Protein AF-A0A534ZSX6-F1 (afdb_monomer_lite)

Structure (mmCIF, N/CA/C/O backbone):
data_AF-A0A534ZSX6-F1
#
_entry.id   AF-A0A534ZSX6-F1
#
loop_
_atom_site.group_PDB
_atom_site.id
_atom_site.type_symbol
_atom_site.label_atom_id
_atom_site.label_alt_id
_atom_site.label_comp_id
_atom_site.label_asym_id
_atom_site.label_entity_id
_atom_site.label_seq_id
_atom_site.pdbx_PDB_ins_code
_atom_site.Cartn_x
_atom_site.Cartn_y
_atom_site.Cartn_z
_atom_site.occupancy
_atom_site.B_iso_or_equiv
_atom_site.auth_seq_id
_atom_site.auth_comp_id
_atom_site.auth_asym_id
_atom_site.auth_atom_id
_atom_site.pdbx_PDB_model_num
ATOM 1 N N . MET A 1 1 ? 17.635 20.720 0.318 1.00 45.00 1 MET A N 1
ATOM 2 C CA . MET A 1 1 ? 16.564 21.137 1.256 1.00 45.00 1 MET A CA 1
ATOM 3 C C . MET A 1 1 ? 16.528 20.148 2.418 1.00 45.00 1 MET A C 1
ATOM 5 O O . MET A 1 1 ? 16.741 18.966 2.206 1.00 45.00 1 MET A O 1
ATOM 9 N N . SER A 1 2 ? 16.446 20.659 3.647 1.00 44.78 2 SER A N 1
ATOM 10 C CA . SER A 1 2 ? 16.930 20.019 4.884 1.00 44.78 2 SER A CA 1
ATOM 11 C C . SER A 1 2 ? 16.040 18.871 5.411 1.00 44.78 2 SER A C 1
ATOM 13 O O . SER A 1 2 ? 14.872 19.082 5.733 1.00 44.78 2 SER A O 1
ATOM 15 N N . ARG A 1 3 ? 16.640 17.675 5.570 1.00 52.09 3 ARG A N 1
ATOM 16 C CA . ARG A 1 3 ? 16.094 16.458 6.224 1.00 52.09 3 ARG A CA 1
ATOM 17 C C . ARG A 1 3 ? 15.614 16.683 7.670 1.00 52.09 3 ARG A 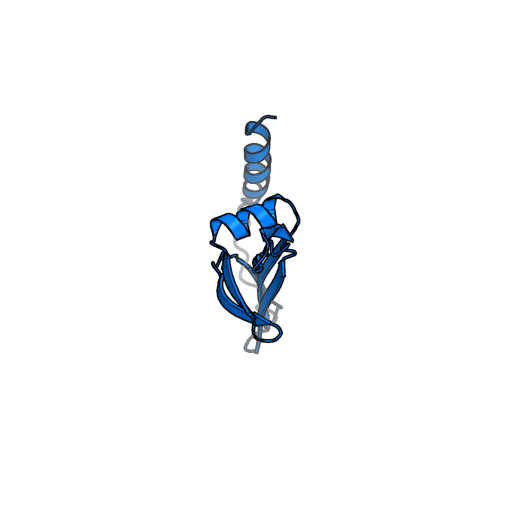C 1
ATOM 19 O O . ARG A 1 3 ? 14.857 15.881 8.203 1.00 52.09 3 ARG A O 1
ATOM 26 N N . THR A 1 4 ? 16.017 17.785 8.298 1.00 51.00 4 THR A N 1
ATOM 27 C CA . THR A 1 4 ? 15.758 18.087 9.713 1.00 51.00 4 THR A CA 1
ATOM 28 C C . THR A 1 4 ? 14.306 18.492 9.990 1.00 51.00 4 THR A C 1
ATOM 30 O O . THR A 1 4 ? 13.844 18.379 11.120 1.00 51.00 4 THR A O 1
ATOM 33 N N . ARG A 1 5 ? 13.548 18.928 8.974 1.00 52.38 5 ARG A N 1
ATOM 34 C CA . ARG A 1 5 ? 12.149 19.362 9.152 1.00 52.38 5 ARG A CA 1
ATOM 35 C C . ARG A 1 5 ? 11.145 18.211 9.273 1.00 52.38 5 ARG A C 1
ATOM 37 O O . ARG A 1 5 ? 10.115 18.391 9.910 1.00 52.38 5 ARG A O 1
ATOM 44 N N . TRP A 1 6 ? 11.457 17.037 8.726 1.00 47.12 6 TRP A N 1
ATOM 45 C CA . TRP A 1 6 ? 10.552 15.882 8.744 1.00 47.12 6 TRP A CA 1
ATOM 46 C C . TRP A 1 6 ? 10.480 15.193 10.114 1.00 47.12 6 TRP A C 1
ATOM 48 O O . TRP A 1 6 ? 9.413 14.748 10.524 1.00 47.12 6 TRP A O 1
ATOM 58 N N . LEU A 1 7 ? 11.580 15.182 10.871 1.00 50.19 7 LEU A N 1
ATOM 59 C CA . LEU A 1 7 ? 11.628 14.532 12.188 1.00 50.19 7 LEU A CA 1
ATOM 60 C C . LEU A 1 7 ? 10.830 15.286 13.267 1.00 50.19 7 LEU A C 1
ATOM 62 O O . LEU A 1 7 ? 10.331 14.669 14.204 1.00 50.19 7 LEU A O 1
ATOM 66 N N . LEU A 1 8 ? 10.643 16.602 13.113 1.00 53.34 8 LEU A N 1
ATOM 67 C CA . LEU A 1 8 ? 9.835 17.413 14.034 1.00 53.34 8 LEU A CA 1
ATOM 68 C C . LEU A 1 8 ? 8.324 17.188 13.863 1.00 53.34 8 LEU A C 1
ATOM 70 O O . LEU A 1 8 ? 7.586 17.306 14.836 1.00 53.34 8 LEU A O 1
ATOM 74 N N . GLY A 1 9 ? 7.866 16.825 12.659 1.00 49.56 9 GLY A N 1
ATOM 75 C CA . GLY A 1 9 ? 6.447 16.559 12.393 1.00 49.56 9 GLY A CA 1
ATOM 76 C C . GLY A 1 9 ? 5.951 15.250 13.012 1.00 49.56 9 GLY A C 1
ATOM 77 O O . GLY A 1 9 ? 4.849 15.202 13.550 1.00 49.56 9 GLY A O 1
ATOM 78 N N . VAL A 1 10 ? 6.786 14.205 13.004 1.00 55.62 10 VAL A N 1
ATOM 79 C CA . VAL A 1 10 ? 6.439 12.887 13.570 1.00 55.62 10 VAL A CA 1
ATOM 80 C C . VAL A 1 10 ? 6.494 12.897 15.102 1.00 55.62 10 VAL A C 1
ATOM 82 O O . VAL A 1 10 ? 5.650 12.288 15.754 1.00 55.62 10 VAL A O 1
ATOM 85 N N . ALA A 1 11 ? 7.429 13.644 15.699 1.00 54.66 11 ALA A N 1
ATOM 86 C CA . ALA A 1 11 ? 7.549 13.738 17.155 1.00 54.66 11 ALA A CA 1
ATOM 87 C C . ALA A 1 11 ? 6.388 14.511 17.813 1.00 54.66 11 ALA A C 1
ATOM 89 O O . ALA A 1 11 ? 6.023 14.216 18.950 1.00 54.66 11 ALA A O 1
ATOM 90 N N . LEU A 1 12 ? 5.770 15.465 17.104 1.00 52.03 12 LEU A N 1
ATOM 91 C CA . LEU A 1 12 ? 4.662 16.262 17.642 1.00 52.03 12 LEU A CA 1
ATOM 92 C C . LEU A 1 12 ? 3.334 15.480 17.710 1.00 52.03 12 LEU A C 1
ATOM 94 O O . LEU A 1 12 ? 2.486 15.799 18.537 1.00 52.03 12 LEU A O 1
ATOM 98 N N . LEU A 1 13 ? 3.171 14.429 16.897 1.00 50.25 13 LEU A N 1
ATOM 99 C CA . LEU A 1 13 ? 1.981 13.564 16.907 1.00 50.25 13 LEU A CA 1
ATOM 100 C C . LEU A 1 13 ? 1.998 12.506 18.026 1.00 50.25 13 LEU A C 1
ATOM 102 O O . LEU A 1 13 ? 0.944 11.995 18.388 1.00 50.25 13 LEU A O 1
ATOM 106 N N . LEU A 1 14 ? 3.163 12.203 18.609 1.00 54.44 14 LEU A N 1
ATOM 107 C CA . LEU A 1 14 ? 3.325 11.166 19.642 1.00 54.44 14 LEU A CA 1
ATOM 108 C C . LEU A 1 14 ? 3.323 11.707 21.086 1.00 54.44 14 LEU A C 1
ATOM 110 O O . LEU A 1 14 ? 3.375 10.925 22.031 1.00 54.44 14 LEU A O 1
ATOM 114 N N . GLY A 1 15 ? 3.280 13.031 21.276 1.00 48.62 15 GLY A N 1
ATOM 115 C CA . GLY A 1 15 ? 3.546 13.673 22.572 1.00 48.62 15 GLY A CA 1
ATOM 116 C C . GLY A 1 15 ? 2.338 14.122 23.404 1.00 48.62 15 GLY A C 1
ATOM 117 O O . GLY A 1 15 ? 2.543 14.675 24.481 1.00 48.62 15 GLY A O 1
ATOM 118 N N . LEU A 1 16 ? 1.093 13.937 22.949 1.00 52.97 16 LEU A N 1
ATOM 119 C CA . LEU A 1 16 ? -0.097 14.498 23.614 1.00 52.97 16 LEU A CA 1
ATOM 120 C C . LEU A 1 16 ? -1.153 13.440 23.975 1.00 52.97 16 LEU A C 1
ATOM 122 O O . LEU A 1 16 ? -2.286 13.508 23.515 1.00 52.97 16 LEU A O 1
ATOM 126 N N . ALA A 1 17 ? -0.813 12.472 24.830 1.00 53.03 17 ALA A N 1
ATOM 127 C CA . ALA A 1 17 ? -1.833 11.644 25.488 1.00 53.03 17 ALA A CA 1
ATOM 128 C C . ALA A 1 17 ? -1.323 10.940 26.760 1.00 53.03 17 ALA A C 1
ATOM 130 O O . ALA A 1 17 ? -1.373 9.721 26.858 1.00 53.03 17 ALA A O 1
ATOM 131 N N . THR A 1 18 ? -0.855 11.680 27.768 1.00 55.69 18 THR A N 1
ATOM 132 C CA . THR A 1 18 ? -0.736 11.118 29.130 1.00 55.69 18 THR A CA 1
ATOM 133 C C . THR A 1 18 ? -1.264 12.103 30.164 1.00 55.69 18 THR A C 1
ATOM 135 O O . THR A 1 18 ? -0.506 12.741 30.890 1.00 55.69 18 THR A O 1
ATOM 138 N N . VAL A 1 19 ? -2.590 12.228 30.226 1.00 53.91 19 VAL A N 1
ATOM 139 C CA . VAL A 1 19 ? -3.285 12.687 31.433 1.00 53.91 19 VAL A CA 1
ATOM 140 C C . VAL A 1 19 ? -3.764 11.425 32.138 1.00 53.91 19 VAL A C 1
ATOM 142 O O . VAL A 1 19 ? -4.598 10.699 31.606 1.00 53.91 19 VAL A O 1
ATOM 145 N N . ALA A 1 20 ? -3.196 11.135 33.307 1.00 55.38 20 ALA A N 1
ATOM 146 C CA . ALA A 1 20 ? -3.703 10.088 34.182 1.00 55.38 20 ALA A CA 1
ATOM 147 C C . ALA A 1 20 ? -5.100 10.505 34.670 1.00 55.38 20 ALA A C 1
ATOM 149 O O . ALA A 1 20 ? -5.234 11.466 35.429 1.00 55.38 20 ALA A O 1
ATOM 150 N N . ALA A 1 21 ? -6.133 9.824 34.179 1.00 54.25 21 ALA A N 1
ATOM 151 C CA . ALA A 1 21 ? -7.506 10.000 34.631 1.00 54.25 21 ALA A CA 1
ATOM 152 C C . ALA A 1 21 ? -7.751 9.173 35.912 1.00 54.25 21 ALA A C 1
ATOM 154 O O . ALA A 1 21 ? -7.160 8.101 36.061 1.00 54.25 21 ALA A O 1
ATOM 155 N N . PRO A 1 22 ? -8.590 9.657 36.846 1.00 52.47 22 PRO A N 1
ATOM 156 C CA . PRO A 1 22 ? -8.964 8.911 38.044 1.00 52.47 22 PRO A CA 1
ATOM 157 C C . PRO A 1 22 ? -9.744 7.638 37.684 1.00 52.47 22 PRO A C 1
ATOM 159 O O . PRO A 1 22 ? -10.500 7.613 36.716 1.00 52.47 22 PRO A O 1
ATOM 162 N N . GLU A 1 23 ? -9.563 6.584 38.482 1.00 58.41 23 GLU A N 1
ATOM 163 C CA . GLU A 1 23 ? -10.211 5.283 38.297 1.00 58.41 23 GLU A CA 1
ATOM 164 C C . GLU A 1 23 ? -11.706 5.362 38.655 1.00 58.41 23 GLU A C 1
ATOM 166 O O . GLU A 1 23 ? -12.124 5.208 39.805 1.00 58.41 23 GLU A O 1
ATOM 171 N N . GLU A 1 24 ? -12.521 5.663 37.646 1.00 55.03 24 GLU A N 1
ATOM 172 C CA . GLU A 1 24 ? -13.976 5.545 37.677 1.00 55.03 24 GLU A CA 1
ATOM 173 C C . GLU A 1 24 ? -14.374 4.070 37.518 1.00 55.03 24 GLU A C 1
ATOM 175 O O . GLU A 1 24 ? -13.904 3.381 36.613 1.00 55.03 24 GLU A O 1
ATOM 180 N N . ARG A 1 25 ? -15.258 3.570 38.400 1.00 57.31 25 ARG A N 1
ATOM 181 C CA . ARG A 1 25 ? -15.864 2.232 38.251 1.00 57.31 25 ARG A CA 1
ATOM 182 C C . ARG A 1 25 ? -16.433 2.115 36.838 1.00 57.31 25 ARG A C 1
ATOM 184 O O . ARG A 1 25 ? -17.140 3.045 36.443 1.00 57.31 25 ARG A O 1
ATOM 191 N N . PRO A 1 26 ? -16.185 1.011 36.108 1.00 63.75 26 PRO A N 1
ATOM 192 C CA . PRO A 1 26 ? -16.607 0.924 34.724 1.00 63.75 26 PRO A CA 1
ATOM 193 C C . PRO A 1 26 ? -18.132 1.082 34.686 1.00 63.75 26 PRO A C 1
ATOM 195 O O . PRO A 1 26 ? -18.839 0.277 35.304 1.00 63.75 26 PRO A O 1
ATOM 198 N N . PRO A 1 27 ? -18.664 2.139 34.044 1.00 66.31 27 PRO A N 1
ATOM 199 C CA . PRO A 1 27 ? -20.088 2.190 33.763 1.00 66.31 27 PRO A CA 1
ATOM 200 C C . PRO A 1 27 ? -20.419 0.937 32.953 1.00 66.31 27 PRO A C 1
ATOM 202 O O . PRO A 1 27 ? -19.612 0.564 32.102 1.00 66.31 27 PRO A O 1
ATOM 205 N N . GLU A 1 28 ? -21.566 0.292 33.216 1.00 64.88 28 GLU A N 1
ATOM 206 C CA . GLU A 1 28 ? -22.072 -0.795 32.366 1.00 64.88 28 GLU A CA 1
ATOM 207 C C . GLU A 1 28 ? -21.828 -0.403 30.911 1.00 64.88 28 GLU A C 1
ATOM 209 O O . GLU A 1 28 ? -22.328 0.632 30.448 1.00 64.88 28 GLU A O 1
ATOM 214 N N . GLU A 1 29 ? -20.951 -1.154 30.240 1.00 70.06 29 GLU A N 1
ATOM 215 C CA . GLU A 1 29 ? -20.497 -0.805 28.906 1.00 70.06 29 GLU A CA 1
ATOM 216 C C . GLU A 1 29 ? -21.679 -0.967 27.970 1.00 70.06 29 GLU A C 1
ATOM 218 O O . GLU A 1 29 ? -21.964 -2.038 27.444 1.00 70.06 29 GLU A O 1
ATOM 223 N N . ARG A 1 30 ? -22.410 0.135 27.789 1.00 78.81 30 ARG A N 1
ATOM 224 C CA . ARG A 1 30 ? -23.407 0.231 26.739 1.00 78.81 30 ARG A CA 1
ATOM 225 C C . ARG A 1 30 ? -22.717 -0.161 25.442 1.00 78.81 30 ARG A C 1
ATOM 227 O O . ARG A 1 30 ? -21.589 0.295 25.218 1.00 78.81 30 ARG A O 1
ATOM 234 N N . PRO A 1 31 ? -23.377 -0.958 24.598 1.00 83.12 31 PRO A N 1
ATOM 235 C CA . PRO A 1 31 ? -22.774 -1.399 23.364 1.00 83.12 31 PRO A CA 1
ATOM 236 C C . PRO A 1 31 ? -22.395 -0.195 22.509 1.00 83.12 31 PRO A C 1
ATOM 238 O O . PRO A 1 31 ? -23.217 0.673 22.194 1.00 83.12 31 PRO A O 1
ATOM 241 N N . ARG A 1 32 ? -21.102 -0.120 22.209 1.00 89.69 32 ARG A N 1
ATOM 242 C CA . ARG A 1 32 ? -20.456 0.962 21.474 1.00 89.69 32 ARG A CA 1
ATOM 243 C C . ARG A 1 32 ? -19.850 0.399 20.200 1.00 89.69 32 ARG A C 1
ATOM 245 O O . ARG A 1 32 ? -19.488 -0.772 20.135 1.00 89.69 32 ARG A O 1
ATOM 252 N N . TRP A 1 33 ? -19.769 1.257 19.192 1.00 94.38 33 TRP A N 1
ATOM 253 C CA . TRP A 1 33 ? -19.006 0.961 17.993 1.00 94.38 33 TRP A CA 1
ATOM 254 C C . TRP A 1 33 ? -17.520 1.133 18.280 1.00 94.38 33 TRP A C 1
ATOM 256 O O . TRP A 1 33 ? -17.102 2.174 18.788 1.00 94.38 33 TRP A O 1
ATOM 266 N N . GLU A 1 34 ? -16.741 0.121 17.930 1.00 95.50 34 GLU A N 1
ATOM 267 C CA . GLU A 1 34 ? -15.282 0.163 17.922 1.00 95.50 34 GLU A CA 1
ATOM 268 C C . GLU A 1 34 ? -14.811 0.144 16.472 1.00 95.50 34 GLU A C 1
ATOM 270 O O . GLU A 1 34 ? -15.329 -0.633 15.667 1.00 95.50 34 GLU A O 1
ATOM 275 N N . PHE A 1 35 ? -13.843 0.997 16.143 1.00 96.12 35 PHE A N 1
ATOM 276 C CA . PHE A 1 35 ? -13.277 1.094 14.803 1.00 96.12 35 PHE A CA 1
ATOM 277 C C . PHE A 1 35 ? -11.779 0.834 14.852 1.00 96.12 35 PHE A C 1
ATOM 279 O O . PHE A 1 35 ? -11.076 1.395 15.692 1.00 96.12 35 PHE A O 1
ATOM 286 N N . GLU A 1 36 ? -11.297 0.025 13.918 1.00 95.94 36 GLU A N 1
ATOM 287 C CA . GLU A 1 36 ? -9.879 -0.251 13.727 1.00 95.94 36 GLU A CA 1
ATOM 288 C C . GLU A 1 36 ? -9.486 0.116 12.297 1.00 95.94 36 GLU A C 1
ATOM 290 O O . GLU A 1 36 ? -10.187 -0.228 11.342 1.00 95.94 36 GLU A O 1
ATOM 295 N N . PHE A 1 37 ? -8.371 0.832 12.156 1.00 95.06 37 PHE A N 1
ATOM 296 C CA . PHE A 1 37 ? -7.776 1.168 10.870 1.00 95.06 37 PHE A CA 1
ATOM 297 C C . PHE A 1 37 ? -6.283 0.861 10.907 1.00 95.06 37 PHE A C 1
ATOM 299 O O . PHE A 1 37 ? -5.561 1.390 11.753 1.00 95.06 37 PHE A O 1
ATOM 306 N N . ALA A 1 38 ? -5.826 0.039 9.967 1.00 95.12 38 ALA A N 1
ATOM 307 C CA . ALA A 1 38 ? -4.420 -0.303 9.816 1.00 95.12 38 ALA A CA 1
ATOM 308 C C . ALA A 1 38 ? -3.992 -0.071 8.358 1.00 95.12 38 ALA A C 1
ATOM 310 O O . ALA A 1 38 ? -4.259 -0.918 7.501 1.00 95.12 38 ALA A O 1
ATOM 311 N N . PRO A 1 39 ? -3.354 1.073 8.041 1.00 91.31 39 PRO A N 1
ATOM 312 C CA . PRO A 1 39 ? -2.733 1.269 6.742 1.00 91.31 39 PRO A CA 1
ATOM 313 C C . PRO A 1 39 ? -1.445 0.453 6.677 1.00 91.31 39 PRO A C 1
ATOM 315 O O . PRO A 1 39 ? -0.649 0.434 7.618 1.00 91.31 39 PRO A O 1
ATOM 318 N N . TYR A 1 40 ? -1.213 -0.191 5.546 1.00 86.31 40 TYR A N 1
ATOM 319 C CA . TYR A 1 40 ? 0.044 -0.873 5.272 1.00 86.31 40 TYR A CA 1
ATOM 320 C C . TYR A 1 40 ? 0.379 -0.731 3.787 1.00 86.31 40 TYR A C 1
ATOM 322 O O . TYR A 1 40 ? -0.408 -0.182 3.016 1.00 86.31 40 TYR A O 1
ATOM 330 N N . ALA A 1 41 ? 1.578 -1.142 3.386 1.00 83.56 41 ALA A N 1
ATOM 331 C CA . ALA A 1 41 ? 2.007 -1.090 1.994 1.00 83.56 41 ALA A CA 1
ATOM 332 C C . ALA A 1 41 ? 3.015 -2.205 1.712 1.00 83.56 41 ALA A C 1
ATOM 334 O O . ALA A 1 41 ? 3.797 -2.588 2.584 1.00 83.56 41 ALA A O 1
ATOM 335 N N . TRP A 1 42 ? 3.011 -2.696 0.477 1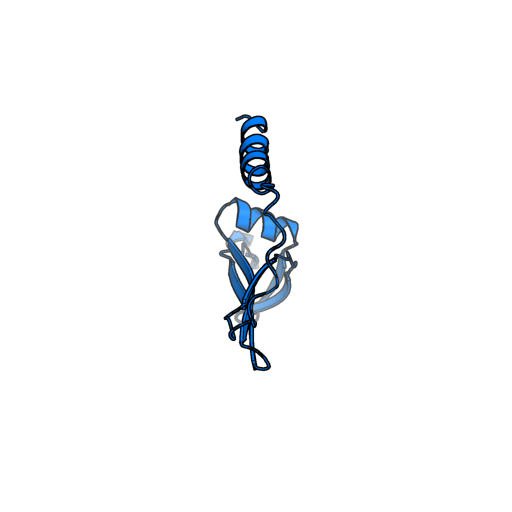.00 77.44 42 TRP A N 1
ATOM 336 C CA . TRP A 1 42 ? 4.000 -3.627 -0.051 1.00 77.44 42 TRP A CA 1
ATOM 337 C C . TRP A 1 42 ? 4.386 -3.201 -1.469 1.00 77.44 42 TRP A C 1
ATOM 339 O O . TRP A 1 42 ? 3.558 -2.686 -2.216 1.00 77.44 42 TRP A O 1
ATOM 349 N N . LEU A 1 43 ? 5.651 -3.407 -1.838 1.00 79.19 43 LEU A N 1
ATOM 350 C CA . LEU A 1 43 ? 6.148 -3.208 -3.200 1.00 79.19 43 LEU A CA 1
ATOM 351 C C . LEU A 1 43 ? 6.434 -4.582 -3.800 1.00 79.19 43 LEU A C 1
ATOM 353 O O . LEU A 1 43 ? 7.325 -5.280 -3.312 1.00 79.19 43 LEU A O 1
ATOM 357 N N . ALA A 1 44 ? 5.703 -4.979 -4.842 1.00 75.94 44 ALA A N 1
ATOM 358 C CA . ALA A 1 44 ? 6.067 -6.161 -5.621 1.00 75.94 44 ALA A CA 1
ATOM 359 C C . ALA A 1 44 ? 6.681 -5.759 -6.952 1.00 75.94 44 ALA A C 1
ATOM 361 O O . ALA A 1 44 ? 6.219 -4.831 -7.609 1.00 75.94 44 ALA A O 1
ATOM 362 N N . GLY A 1 45 ? 7.693 -6.519 -7.361 1.00 76.25 45 GLY A N 1
ATOM 363 C CA . GLY A 1 45 ? 8.138 -6.506 -8.744 1.00 76.25 45 GLY A CA 1
ATOM 364 C C . GLY A 1 45 ? 7.184 -7.312 -9.624 1.00 76.25 45 GLY A C 1
ATOM 365 O O . GLY A 1 45 ? 6.614 -8.310 -9.178 1.00 76.25 45 GLY A O 1
ATOM 366 N N . ASN A 1 46 ? 7.045 -6.895 -10.878 1.00 78.69 46 ASN A N 1
ATOM 367 C CA . ASN A 1 46 ? 6.284 -7.593 -11.905 1.00 78.69 46 ASN A CA 1
ATOM 368 C C . ASN A 1 46 ? 7.256 -8.149 -12.945 1.00 78.69 46 ASN A C 1
ATOM 370 O O . ASN A 1 46 ? 7.960 -7.395 -13.615 1.00 78.69 46 ASN A O 1
ATOM 374 N N . TYR A 1 47 ? 7.276 -9.471 -13.089 1.00 83.19 47 TYR A N 1
ATOM 375 C CA . TYR A 1 47 ? 8.146 -10.165 -14.033 1.00 83.19 47 TYR A CA 1
ATOM 376 C C . TYR A 1 47 ? 7.304 -11.077 -14.912 1.00 83.19 47 TYR A C 1
ATOM 378 O O . TYR A 1 47 ? 6.523 -11.886 -14.407 1.00 83.19 47 TYR A O 1
ATOM 386 N N . GLY A 1 48 ? 7.456 -10.969 -16.225 1.00 79.38 48 GLY A N 1
ATOM 387 C CA . GLY A 1 48 ? 6.703 -11.801 -17.146 1.00 79.38 48 GLY A CA 1
ATOM 388 C C . GLY A 1 48 ? 6.889 -11.404 -18.597 1.00 79.38 48 GLY A C 1
ATOM 389 O O . GLY A 1 48 ? 7.772 -10.631 -18.956 1.00 79.38 48 GLY A O 1
ATOM 390 N N . SER A 1 49 ? 6.023 -11.946 -19.441 1.00 82.19 49 SER A N 1
ATOM 391 C CA . SER A 1 49 ? 5.992 -11.608 -20.856 1.00 82.19 49 SER A CA 1
ATOM 392 C C . SER A 1 49 ? 4.565 -11.309 -21.289 1.00 82.19 49 SER A C 1
ATOM 394 O O . SER A 1 49 ? 3.626 -12.009 -20.908 1.00 82.19 49 SER A O 1
ATOM 396 N N . LEU A 1 50 ? 4.402 -10.247 -22.068 1.00 77.31 50 LEU A N 1
ATOM 397 C CA . LEU A 1 50 ? 3.144 -9.845 -22.678 1.00 77.31 50 LEU A CA 1
ATOM 398 C C . LEU A 1 50 ? 3.232 -10.141 -24.167 1.00 77.31 50 LEU A C 1
ATOM 400 O O . LEU A 1 50 ? 4.154 -9.693 -24.841 1.00 77.31 50 LEU A O 1
ATOM 404 N N . THR A 1 51 ? 2.267 -10.891 -24.692 1.00 83.12 51 THR A N 1
ATOM 405 C CA . THR A 1 51 ? 2.159 -11.081 -26.141 1.00 83.12 51 THR A CA 1
ATOM 406 C C . THR A 1 51 ? 1.150 -10.090 -26.707 1.00 83.12 51 THR A C 1
ATOM 408 O O . THR A 1 51 ? -0.044 -10.203 -26.435 1.00 83.12 51 THR A O 1
ATOM 411 N N . VAL A 1 52 ? 1.608 -9.146 -27.529 1.00 76.94 52 VAL A N 1
ATOM 412 C CA . VAL A 1 52 ? 0.760 -8.165 -28.220 1.00 76.94 52 VAL A CA 1
ATOM 413 C C . VAL A 1 52 ? 0.891 -8.382 -29.723 1.00 76.94 52 VAL A C 1
ATOM 415 O O . VAL A 1 52 ? 1.970 -8.252 -30.291 1.00 76.94 52 VAL A O 1
ATOM 418 N N . LYS A 1 53 ? -0.210 -8.746 -30.395 1.00 83.44 53 LYS A N 1
ATOM 419 C CA . LYS A 1 53 ? -0.235 -8.992 -31.856 1.00 83.44 53 LYS A CA 1
ATOM 420 C C . LYS A 1 53 ? 0.894 -9.927 -32.342 1.00 83.44 53 LYS A C 1
ATOM 422 O O . LYS A 1 53 ? 1.518 -9.673 -33.369 1.00 83.44 53 LYS A O 1
ATOM 427 N N . GLY A 1 54 ? 1.179 -10.988 -31.586 1.00 83.50 54 GLY A N 1
ATOM 428 C CA . GLY A 1 54 ? 2.214 -11.978 -31.914 1.00 83.50 54 GLY A CA 1
ATOM 429 C C . GLY A 1 54 ? 3.653 -11.585 -31.554 1.00 83.50 54 GLY A C 1
ATOM 430 O O . GLY A 1 54 ? 4.551 -12.391 -31.773 1.00 83.50 54 GLY A O 1
ATOM 431 N N . HIS A 1 55 ? 3.875 -10.399 -30.982 1.00 74.62 55 HIS A N 1
ATOM 432 C CA . HIS A 1 55 ? 5.178 -9.960 -30.478 1.00 74.62 55 HIS A CA 1
ATOM 433 C C . HIS A 1 55 ? 5.231 -10.142 -28.965 1.00 74.62 55 HIS A C 1
ATOM 435 O O . HIS A 1 55 ? 4.263 -9.826 -28.275 1.00 74.62 55 HIS A O 1
ATOM 441 N N . VAL A 1 56 ? 6.340 -10.684 -28.462 1.00 78.75 56 VAL A N 1
ATOM 442 C CA . VAL A 1 56 ? 6.539 -10.952 -27.035 1.00 78.75 56 VAL A CA 1
ATOM 443 C C . VAL A 1 56 ? 7.375 -9.825 -26.437 1.00 78.75 56 VAL A C 1
ATOM 445 O O . VAL A 1 56 ? 8.587 -9.785 -26.642 1.00 78.75 56 VAL A O 1
ATOM 448 N N . ALA A 1 57 ? 6.736 -8.949 -25.668 1.00 79.31 57 ALA A N 1
ATOM 449 C CA . ALA A 1 57 ? 7.405 -7.951 -24.846 1.00 79.31 57 ALA A CA 1
ATOM 450 C C . ALA A 1 57 ? 7.747 -8.564 -23.482 1.00 79.31 57 ALA A C 1
ATOM 452 O O . ALA A 1 57 ? 6.897 -9.180 -22.836 1.00 79.31 57 ALA A O 1
ATOM 453 N N . GLN A 1 58 ? 8.994 -8.413 -23.038 1.00 79.06 58 GLN A N 1
ATOM 454 C CA . GLN A 1 58 ? 9.406 -8.818 -21.693 1.00 79.06 58 GLN A CA 1
ATOM 455 C C . GLN A 1 58 ? 9.121 -7.674 -20.722 1.00 79.06 58 GLN A C 1
ATOM 457 O O . GLN A 1 58 ? 9.581 -6.555 -20.932 1.00 79.06 58 GLN A O 1
ATOM 462 N N . VAL A 1 59 ? 8.377 -7.967 -19.661 1.00 79.12 59 VAL A N 1
ATOM 463 C CA . VAL A 1 59 ? 8.110 -7.039 -18.563 1.00 79.12 59 VAL A CA 1
ATOM 464 C C . VAL A 1 59 ? 8.986 -7.454 -17.393 1.00 79.12 59 VAL A C 1
ATOM 466 O O . VAL A 1 59 ? 8.904 -8.585 -16.914 1.00 79.12 59 VAL A O 1
ATOM 469 N N . SER A 1 60 ? 9.838 -6.542 -16.944 1.00 82.44 60 SER A N 1
ATOM 470 C CA . SER A 1 60 ? 10.696 -6.740 -15.781 1.00 82.44 60 SER A CA 1
ATOM 471 C C . SER A 1 60 ? 10.752 -5.440 -15.000 1.00 82.44 60 SER A C 1
ATOM 473 O O . SER A 1 60 ? 11.672 -4.647 -15.177 1.00 82.44 60 SER A O 1
ATOM 475 N N . VAL A 1 61 ? 9.760 -5.244 -14.142 1.00 81.56 61 VAL A N 1
ATOM 476 C CA . VAL A 1 61 ? 9.675 -4.100 -13.237 1.00 81.56 61 VAL A CA 1
ATOM 477 C C . VAL A 1 61 ? 10.083 -4.594 -11.860 1.00 81.56 61 VAL A C 1
ATOM 479 O O . VAL A 1 61 ? 9.386 -5.408 -11.249 1.00 81.56 61 VAL A O 1
ATOM 482 N N . SER A 1 62 ? 11.236 -4.158 -11.370 1.00 85.81 62 SER A N 1
ATOM 483 C CA . SER A 1 62 ? 11.696 -4.527 -10.034 1.00 85.81 62 SER A CA 1
ATOM 484 C C . SER A 1 62 ? 10.998 -3.685 -8.952 1.00 85.81 62 SER A C 1
ATOM 486 O O . SER A 1 62 ? 10.426 -2.637 -9.253 1.00 85.81 62 SER A O 1
ATOM 488 N N . PRO A 1 63 ? 11.042 -4.085 -7.666 1.00 85.50 63 PRO A N 1
ATOM 489 C CA . PRO A 1 63 ? 10.449 -3.286 -6.592 1.00 85.50 63 PRO A CA 1
ATOM 490 C C . PRO A 1 63 ? 10.992 -1.852 -6.501 1.00 85.50 63 PRO A C 1
ATOM 492 O O . PRO A 1 63 ? 10.254 -0.954 -6.101 1.00 85.50 63 PRO A O 1
ATOM 495 N N . ILE A 1 64 ? 12.264 -1.629 -6.863 1.00 87.19 64 ILE A N 1
ATOM 496 C CA . ILE A 1 64 ? 12.852 -0.284 -6.856 1.00 87.19 64 ILE A CA 1
ATOM 497 C C . ILE A 1 64 ? 12.335 0.562 -8.027 1.00 87.19 64 ILE A C 1
ATOM 499 O O . ILE A 1 64 ? 12.109 1.754 -7.849 1.00 87.19 64 ILE A O 1
ATOM 503 N N . ASP A 1 65 ? 12.042 -0.052 -9.175 1.00 85.62 65 ASP A N 1
ATOM 504 C CA . ASP A 1 65 ? 11.426 0.646 -10.310 1.00 85.62 65 ASP A CA 1
ATOM 505 C C . ASP A 1 65 ? 10.004 1.103 -9.948 1.00 85.62 65 ASP A C 1
ATOM 507 O O . ASP A 1 65 ? 9.646 2.257 -10.171 1.00 85.62 65 ASP A O 1
ATOM 511 N N . VAL A 1 66 ? 9.221 0.248 -9.271 1.00 82.75 66 VAL A N 1
ATOM 512 C CA . VAL A 1 66 ? 7.896 0.628 -8.738 1.00 82.75 66 VAL A CA 1
ATOM 513 C C . VAL A 1 66 ? 8.007 1.771 -7.728 1.00 82.75 66 VAL A C 1
ATOM 515 O O . VAL A 1 66 ? 7.188 2.688 -7.739 1.00 82.75 66 VAL A O 1
ATOM 518 N N . TYR A 1 67 ? 9.019 1.739 -6.859 1.00 85.38 67 TYR A N 1
ATOM 519 C CA . TYR A 1 67 ? 9.267 2.825 -5.913 1.00 85.38 67 TYR A CA 1
ATOM 520 C C . TYR A 1 67 ? 9.564 4.153 -6.624 1.00 85.38 67 TYR A C 1
ATOM 522 O O . TYR A 1 67 ? 9.006 5.177 -6.239 1.00 85.38 67 TYR A O 1
ATOM 530 N N . HIS A 1 68 ? 10.364 4.142 -7.692 1.00 88.19 68 HIS A N 1
ATOM 531 C CA . HIS A 1 68 ? 10.619 5.341 -8.490 1.00 88.19 68 HIS A CA 1
ATOM 532 C C . HIS A 1 68 ? 9.359 5.862 -9.188 1.00 88.19 68 HIS A C 1
ATOM 534 O O . HIS A 1 68 ? 9.114 7.064 -9.160 1.00 88.19 68 HIS A O 1
ATOM 540 N N . LEU A 1 69 ? 8.496 4.983 -9.708 1.00 84.50 69 LEU A N 1
ATOM 541 C CA . LEU A 1 69 ? 7.203 5.403 -10.264 1.00 84.50 69 LEU A CA 1
ATOM 542 C C . LEU A 1 69 ? 6.320 6.103 -9.216 1.00 84.50 69 LEU A C 1
ATOM 544 O O . LEU A 1 69 ? 5.652 7.088 -9.536 1.00 84.50 69 LEU A O 1
ATOM 548 N N . LEU A 1 70 ? 6.327 5.621 -7.967 1.00 85.00 70 LEU A N 1
ATOM 549 C CA . LEU A 1 70 ? 5.619 6.264 -6.855 1.00 85.00 70 LEU A CA 1
ATOM 550 C C . LEU A 1 70 ? 6.235 7.625 -6.491 1.00 85.00 70 LEU A C 1
ATOM 552 O O . LEU A 1 70 ? 5.492 8.578 -6.257 1.00 85.00 70 LEU A O 1
ATOM 556 N N . GLU A 1 71 ? 7.568 7.732 -6.439 1.00 87.62 71 GLU A N 1
ATOM 557 C CA . GLU A 1 71 ? 8.269 8.996 -6.153 1.00 87.62 71 GLU A CA 1
ATOM 558 C C . GLU A 1 71 ? 8.045 10.053 -7.242 1.00 87.62 71 GLU A C 1
ATOM 560 O O . GLU A 1 71 ? 7.828 11.224 -6.921 1.0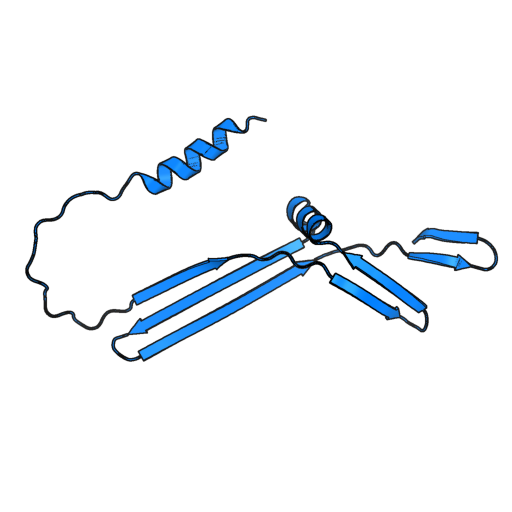0 87.62 71 GLU A O 1
ATOM 565 N N . ASP A 1 72 ? 8.050 9.639 -8.509 1.00 87.88 72 ASP A N 1
ATOM 566 C CA . ASP A 1 72 ? 7.872 10.518 -9.668 1.00 87.88 72 ASP A CA 1
ATOM 567 C C . ASP A 1 72 ? 6.400 10.912 -9.898 1.00 87.88 72 ASP A C 1
ATOM 569 O O . ASP A 1 72 ? 6.104 11.746 -10.755 1.00 87.88 72 ASP A O 1
ATOM 573 N N . GLY A 1 73 ? 5.469 10.339 -9.125 1.00 83.25 73 GLY A N 1
ATOM 574 C CA . GLY A 1 73 ? 4.033 10.611 -9.222 1.00 83.25 73 GLY A CA 1
ATOM 575 C C . GLY A 1 73 ? 3.337 9.925 -10.401 1.00 83.25 73 GLY A C 1
ATOM 576 O O . GLY A 1 73 ? 2.184 10.238 -10.685 1.00 83.25 73 GLY A O 1
ATOM 577 N N . ASN A 1 74 ? 4.015 8.982 -11.060 1.00 84.06 74 ASN A N 1
ATOM 578 C CA . ASN A 1 74 ? 3.484 8.191 -12.174 1.00 84.06 74 ASN A CA 1
ATOM 579 C C . ASN A 1 74 ? 2.821 6.885 -11.703 1.00 84.06 74 ASN A C 1
ATOM 581 O O . ASN A 1 74 ? 2.340 6.094 -12.511 1.00 84.06 74 ASN A O 1
ATOM 585 N N . ALA A 1 75 ? 2.784 6.635 -10.395 1.00 82.75 75 ALA A N 1
ATOM 586 C CA . ALA A 1 75 ? 2.045 5.535 -9.802 1.00 82.75 75 ALA A CA 1
ATOM 587 C C . ALA A 1 75 ? 1.433 5.930 -8.455 1.00 82.75 75 ALA A C 1
ATOM 589 O O . ALA A 1 75 ? 1.900 6.832 -7.758 1.00 82.75 75 ALA A O 1
ATOM 590 N N . PHE A 1 76 ? 0.408 5.187 -8.055 1.00 82.31 76 PHE A N 1
ATOM 591 C CA . PHE A 1 76 ? -0.134 5.180 -6.704 1.00 82.31 76 PHE A CA 1
ATOM 592 C C . PHE A 1 76 ? -0.457 3.742 -6.312 1.00 82.31 76 PHE A C 1
ATOM 594 O O . PHE A 1 76 ? -1.030 2.999 -7.104 1.00 82.31 76 PHE A O 1
ATOM 601 N N . ALA A 1 77 ? -0.146 3.364 -5.077 1.00 83.62 77 ALA A N 1
ATOM 602 C CA . ALA A 1 77 ? -0.588 2.111 -4.484 1.00 83.62 77 ALA A CA 1
ATOM 603 C C . ALA A 1 77 ? -0.960 2.365 -3.022 1.00 83.62 77 ALA A C 1
ATOM 605 O O . ALA A 1 77 ? -0.172 2.919 -2.256 1.00 83.62 77 ALA A O 1
ATOM 606 N N . GLY A 1 78 ? -2.169 1.971 -2.643 1.00 83.56 78 GLY A N 1
ATOM 607 C CA . GLY A 1 78 ? -2.682 2.087 -1.289 1.00 83.56 78 GLY A CA 1
ATOM 608 C C . GLY A 1 78 ? -3.280 0.765 -0.8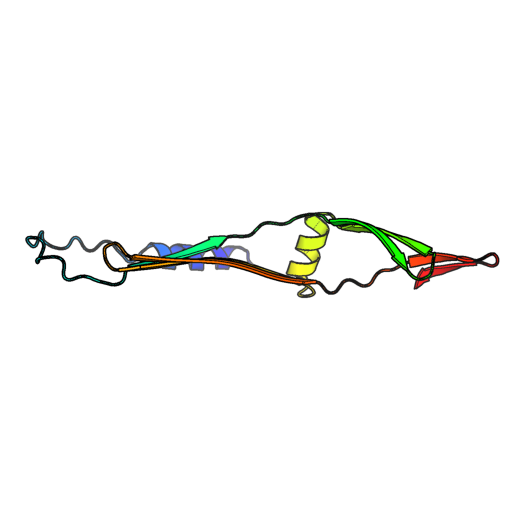46 1.00 83.56 78 GLY A C 1
ATOM 609 O O . GLY A 1 78 ? -4.069 0.159 -1.573 1.00 83.56 78 GLY A O 1
ATOM 610 N N . THR A 1 79 ? -2.911 0.330 0.356 1.00 90.56 79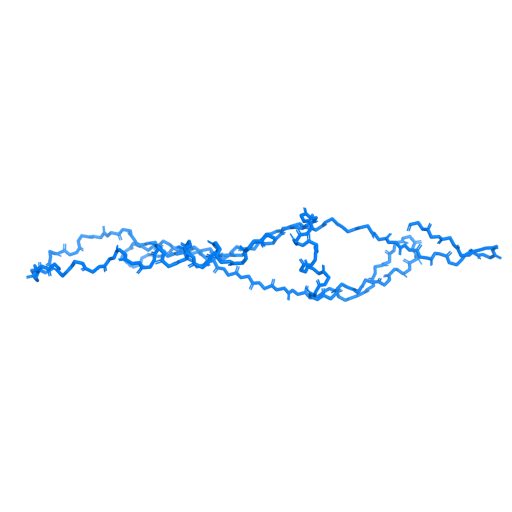 THR A N 1
ATOM 611 C CA . THR A 1 79 ? -3.532 -0.827 1.000 1.00 90.56 79 THR A CA 1
ATOM 612 C C . THR A 1 79 ? -3.920 -0.492 2.429 1.00 90.56 79 THR A C 1
ATOM 614 O O . THR A 1 79 ? -3.277 0.331 3.090 1.00 90.56 79 THR A O 1
ATOM 617 N N . GLY A 1 80 ? -5.000 -1.090 2.911 1.00 93.44 80 GLY A N 1
ATOM 618 C CA . GLY A 1 80 ? -5.436 -0.842 4.270 1.00 93.44 80 GLY A CA 1
ATOM 619 C C . GLY A 1 80 ? -6.560 -1.751 4.716 1.00 93.44 80 GLY A C 1
ATOM 620 O O . GLY A 1 80 ? -7.398 -2.190 3.928 1.00 93.44 80 GLY A O 1
ATOM 621 N N . TYR A 1 81 ? -6.567 -1.973 6.021 1.00 95.69 81 TYR A N 1
ATOM 622 C CA . TYR A 1 81 ? -7.593 -2.710 6.729 1.00 95.69 81 TYR A CA 1
ATOM 623 C C . TYR A 1 81 ? -8.498 -1.748 7.496 1.00 95.69 81 TYR A C 1
ATOM 625 O O . TYR A 1 81 ? -8.020 -0.815 8.148 1.00 95.69 81 TYR A O 1
ATOM 633 N N . LEU A 1 82 ? -9.802 -1.998 7.427 1.00 96.81 82 LEU A N 1
ATOM 634 C CA . LEU A 1 82 ? -10.840 -1.301 8.176 1.00 96.81 82 LEU A CA 1
ATOM 635 C C . LEU A 1 82 ? -11.734 -2.331 8.861 1.00 96.81 82 LEU A C 1
ATOM 637 O O . LEU A 1 82 ? -12.230 -3.243 8.199 1.00 96.81 82 LEU A O 1
ATOM 641 N N . ALA A 1 83 ? -12.015 -2.148 10.149 1.00 97.06 83 ALA A N 1
ATOM 642 C CA . ALA A 1 83 ? -13.023 -2.931 10.853 1.00 97.06 83 ALA A CA 1
ATOM 643 C C . ALA A 1 83 ? -13.927 -2.072 11.729 1.00 97.06 83 ALA A C 1
ATOM 645 O O . ALA A 1 83 ? -13.503 -1.069 12.301 1.00 97.06 83 ALA A O 1
ATOM 646 N N . ALA A 1 84 ? -15.183 -2.499 11.830 1.00 97.06 84 ALA A N 1
ATOM 647 C CA . ALA A 1 84 ? -16.175 -1.955 12.740 1.00 97.06 84 ALA A CA 1
ATOM 648 C C . ALA A 1 84 ? -16.791 -3.098 13.554 1.00 97.06 84 ALA A C 1
ATOM 650 O O . ALA A 1 84 ? -17.249 -4.099 12.989 1.00 97.06 84 ALA A O 1
ATOM 651 N N . ARG A 1 85 ? -16.816 -2.950 14.880 1.00 96.44 85 ARG A N 1
ATOM 652 C CA . ARG A 1 85 ? -17.352 -3.945 15.818 1.00 96.44 85 ARG A CA 1
ATOM 653 C C . ARG A 1 85 ? -18.460 -3.345 16.675 1.00 96.44 85 ARG A C 1
ATOM 655 O O . ARG A 1 85 ? -18.346 -2.211 17.132 1.00 96.44 85 ARG A O 1
ATOM 662 N N . TYR A 1 86 ? -19.511 -4.126 16.908 1.00 93.94 86 TYR A N 1
ATOM 663 C CA . TYR A 1 86 ? -20.604 -3.813 17.823 1.00 93.94 86 TYR A CA 1
ATOM 664 C C . TYR A 1 86 ? -21.001 -5.078 18.596 1.00 93.94 86 TYR A C 1
ATOM 666 O O . TYR A 1 86 ? -21.604 -6.001 18.041 1.00 93.94 86 TYR A O 1
ATOM 674 N N . GLU A 1 87 ? -20.636 -5.144 19.879 1.00 91.44 87 GLU A N 1
ATOM 675 C CA . GLU A 1 87 ? -20.734 -6.352 20.715 1.00 91.44 87 GLU A CA 1
ATOM 676 C C . GLU A 1 87 ? -20.130 -7.601 20.036 1.00 91.44 87 GLU A C 1
ATOM 678 O O . GLU A 1 87 ? -18.913 -7.725 19.887 1.00 91.44 87 GLU A O 1
ATOM 683 N N . ARG A 1 88 ? -20.997 -8.540 19.630 1.00 93.31 88 ARG A N 1
ATOM 684 C CA . ARG A 1 88 ? -20.669 -9.819 18.991 1.00 93.31 88 ARG A CA 1
ATOM 685 C C . ARG A 1 88 ? -20.597 -9.745 17.466 1.00 93.31 88 ARG A C 1
ATOM 687 O O . ARG A 1 88 ? -20.248 -10.741 16.843 1.00 93.31 88 ARG A O 1
ATOM 694 N N . TRP A 1 89 ? -20.982 -8.619 16.868 1.00 95.44 89 TRP A N 1
ATOM 695 C CA . TRP A 1 89 ? -20.995 -8.437 15.420 1.00 95.44 89 TRP A CA 1
ATOM 696 C C . TRP A 1 89 ? -19.776 -7.646 14.970 1.00 95.44 89 TRP A C 1
ATOM 698 O O . TRP A 1 89 ? -19.409 -6.649 15.592 1.00 95.44 89 TRP A O 1
ATOM 708 N N . SER A 1 90 ? -19.177 -8.069 13.863 1.00 95.56 90 SER A N 1
ATOM 709 C CA . SER A 1 90 ? -18.095 -7.347 13.208 1.00 95.56 90 SER A CA 1
ATOM 710 C C . SER A 1 90 ? -18.282 -7.344 11.696 1.00 95.56 90 SER A C 1
ATOM 712 O O . SER A 1 90 ? -18.820 -8.283 11.108 1.00 95.56 90 SER A O 1
ATOM 714 N N . VAL A 1 91 ? -17.823 -6.264 11.074 1.00 96.81 91 VAL A N 1
ATOM 715 C CA . VAL A 1 91 ? -17.598 -6.168 9.635 1.00 96.81 91 VAL A CA 1
ATOM 716 C C . VAL A 1 91 ? -16.179 -5.668 9.427 1.00 96.81 91 VAL A C 1
ATOM 718 O O . VAL A 1 91 ? -15.724 -4.774 10.140 1.00 96.81 91 VAL A O 1
ATOM 721 N N . PHE A 1 92 ? -15.476 -6.262 8.473 1.00 97.25 92 PHE A N 1
ATOM 722 C CA . PHE A 1 92 ? -14.126 -5.856 8.119 1.00 97.25 92 PHE A CA 1
ATOM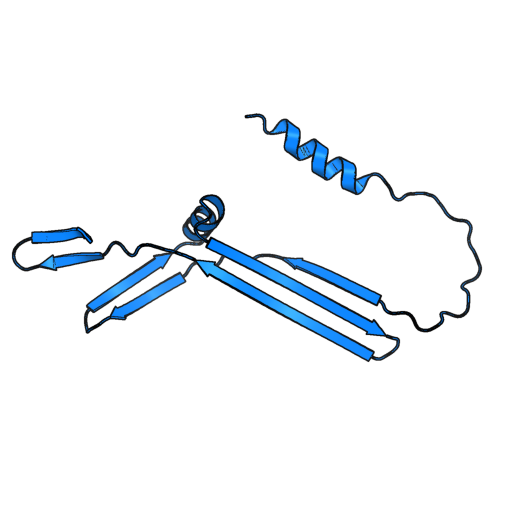 723 C C . PHE A 1 92 ? -13.958 -5.832 6.604 1.00 97.25 92 PHE A C 1
ATOM 725 O O . PHE A 1 92 ? -14.658 -6.539 5.877 1.00 97.25 92 PHE A O 1
ATOM 732 N N . SER A 1 93 ? -13.029 -5.003 6.145 1.00 96.62 93 SER A N 1
ATOM 733 C CA . SER A 1 93 ? -12.603 -4.921 4.757 1.00 96.62 93 SER A CA 1
ATOM 734 C C . SER A 1 93 ? -11.095 -4.799 4.722 1.00 96.62 93 SER A C 1
ATOM 736 O O . SER A 1 93 ? -10.521 -3.933 5.382 1.00 96.62 93 SER A O 1
ATOM 738 N N . ASP A 1 94 ? -10.481 -5.646 3.913 1.00 95.19 94 ASP A N 1
ATOM 739 C CA . ASP A 1 94 ? -9.117 -5.455 3.459 1.00 95.19 94 ASP A CA 1
ATOM 740 C C . ASP A 1 94 ? -9.180 -4.973 2.009 1.00 95.19 94 ASP A C 1
ATOM 742 O O . ASP A 1 94 ? -9.864 -5.578 1.177 1.00 95.19 94 ASP A O 1
ATOM 746 N N . SER A 1 95 ? -8.555 -3.832 1.742 1.00 90.19 95 SER A N 1
ATOM 747 C CA . SER A 1 95 ? -8.658 -3.150 0.461 1.00 90.19 95 SER A CA 1
ATOM 748 C C . SER A 1 95 ? -7.274 -2.845 -0.081 1.00 90.19 95 SER A C 1
ATOM 750 O O . SER A 1 95 ? -6.430 -2.275 0.611 1.00 90.19 95 SER A O 1
ATOM 752 N N . LEU A 1 96 ? -7.086 -3.151 -1.362 1.00 89.50 96 LEU A N 1
ATOM 753 C CA . LEU A 1 96 ? -5.929 -2.754 -2.151 1.00 89.50 96 LEU A CA 1
ATOM 754 C C . LEU A 1 96 ? -6.396 -2.008 -3.398 1.00 89.50 96 LEU A C 1
ATOM 756 O O . LEU A 1 96 ? -7.412 -2.358 -4.000 1.00 89.50 96 LEU A O 1
ATOM 760 N N . GLY A 1 97 ? -5.655 -0.983 -3.794 1.00 83.06 97 GLY A N 1
ATOM 761 C CA . GLY A 1 97 ? -5.942 -0.226 -5.003 1.00 83.06 97 GLY A CA 1
ATOM 762 C C . GLY A 1 97 ? -4.735 0.578 -5.450 1.00 83.06 97 GLY A C 1
ATOM 763 O O . GLY A 1 97 ? -3.910 0.991 -4.638 1.00 83.06 97 GLY A O 1
ATOM 764 N N . GLY A 1 98 ? -4.626 0.798 -6.753 1.00 80.69 98 GLY A N 1
ATOM 765 C CA . GLY A 1 98 ? -3.512 1.537 -7.316 1.00 80.69 98 GLY A CA 1
ATOM 766 C C . GLY A 1 98 ? -3.583 1.661 -8.828 1.00 80.69 98 GLY A C 1
ATOM 767 O O . GLY A 1 98 ? -4.410 1.020 -9.476 1.00 80.69 98 GLY A O 1
ATOM 768 N N . TYR A 1 99 ? -2.701 2.490 -9.368 1.00 79.81 99 TYR A N 1
ATOM 769 C CA . TYR A 1 99 ? -2.425 2.599 -10.794 1.00 79.81 99 TYR A CA 1
ATOM 770 C C . TYR A 1 99 ? -0.925 2.813 -10.997 1.00 79.81 99 TYR A C 1
ATOM 772 O O . TYR A 1 99 ? -0.231 3.287 -10.099 1.00 79.81 99 TYR A O 1
ATOM 780 N N . ALA A 1 100 ? -0.437 2.470 -12.181 1.00 75.69 100 ALA A N 1
ATOM 781 C CA . ALA A 1 100 ? 0.905 2.800 -12.627 1.00 75.69 100 ALA A CA 1
ATOM 782 C C . ALA A 1 100 ? 0.838 3.167 -14.109 1.00 75.69 100 ALA A C 1
ATOM 784 O O . ALA A 1 100 ? 0.235 2.441 -14.903 1.00 75.69 100 ALA A O 1
ATOM 785 N N . GLU A 1 101 ? 1.432 4.298 -14.459 1.00 71.12 101 GLU A N 1
ATOM 786 C CA . GLU A 1 101 ? 1.645 4.737 -15.829 1.00 71.12 101 GLU A CA 1
ATOM 787 C C . GLU A 1 101 ? 3.113 4.498 -16.176 1.00 71.12 101 GLU A C 1
ATOM 789 O O . GLU A 1 101 ? 4.008 5.182 -15.685 1.00 71.12 101 GLU A O 1
ATOM 794 N N . GLU A 1 102 ? 3.366 3.496 -17.015 1.00 66.62 102 GLU A N 1
ATOM 795 C CA . GLU A 1 102 ? 4.709 3.173 -17.486 1.00 66.62 102 GLU A CA 1
ATOM 796 C C . GLU A 1 102 ? 4.726 3.149 -19.016 1.00 66.62 102 GLU A C 1
ATOM 798 O O . GLU A 1 102 ? 3.937 2.454 -19.664 1.00 66.62 102 GLU A O 1
ATOM 803 N N . GLY A 1 103 ? 5.622 3.942 -19.607 1.00 58.88 103 GLY A N 1
ATOM 804 C CA . GLY A 1 103 ? 5.879 3.916 -21.041 1.00 58.88 103 GLY A CA 1
ATOM 805 C C . GLY A 1 103 ? 6.737 2.705 -21.388 1.00 58.88 103 GLY A C 1
ATOM 806 O O . GLY A 1 103 ? 7.923 2.675 -21.070 1.00 58.88 103 GLY A O 1
ATOM 807 N N . ILE A 1 104 ? 6.160 1.707 -22.056 1.00 56.88 104 ILE A N 1
ATOM 808 C CA . ILE A 1 104 ? 6.924 0.553 -22.539 1.00 56.88 104 ILE A CA 1
ATOM 809 C C . ILE A 1 104 ? 7.779 1.018 -23.720 1.00 56.88 104 ILE A C 1
ATOM 811 O O . ILE A 1 104 ? 7.251 1.213 -24.811 1.00 56.88 104 ILE A O 1
ATOM 815 N N . THR A 1 105 ? 9.087 1.192 -23.503 1.00 54.34 105 THR A N 1
ATOM 816 C CA . THR A 1 105 ? 10.032 1.415 -24.605 1.00 54.34 105 THR A CA 1
ATOM 817 C C . THR A 1 105 ? 10.430 0.068 -25.205 1.00 54.34 105 THR A C 1
ATOM 819 O O . THR A 1 105 ? 11.245 -0.656 -24.626 1.00 54.34 105 THR A O 1
ATOM 822 N N . GLU A 1 106 ? 9.865 -0.298 -26.355 1.00 51.56 106 GLU A N 1
ATOM 823 C CA . GLU A 1 106 ? 10.177 -1.568 -27.023 1.00 51.56 106 GLU A CA 1
ATOM 824 C C . GLU A 1 106 ? 11.202 -1.342 -28.144 1.00 51.56 106 GLU A C 1
ATOM 826 O O . GLU A 1 106 ? 11.016 -0.520 -29.043 1.00 51.56 106 GLU A O 1
ATOM 831 N N . ARG A 1 107 ? 12.308 -2.098 -28.115 1.00 55.38 107 ARG A N 1
ATOM 832 C CA . ARG A 1 107 ? 13.239 -2.174 -29.249 1.00 55.38 107 ARG A CA 1
ATOM 833 C C . ARG A 1 107 ? 12.785 -3.274 -30.192 1.00 55.38 107 ARG A C 1
ATOM 835 O O . ARG A 1 107 ? 13.089 -4.441 -29.961 1.00 55.38 107 ARG A O 1
ATOM 842 N N . ILE A 1 108 ? 12.116 -2.897 -31.276 1.00 54.59 108 ILE A N 1
ATOM 843 C CA . ILE A 1 108 ? 11.698 -3.840 -32.315 1.00 54.59 108 ILE A CA 1
ATOM 844 C C . ILE A 1 108 ? 12.858 -3.994 -33.314 1.00 54.59 108 ILE A C 1
ATOM 846 O O . ILE A 1 108 ? 13.198 -3.027 -34.011 1.00 54.59 108 ILE A O 1
ATOM 850 N N . PRO A 1 109 ? 13.502 -5.175 -33.414 1.00 49.94 109 PRO A N 1
ATOM 851 C CA . PRO A 1 109 ? 14.473 -5.427 -34.467 1.00 49.94 109 PRO A CA 1
ATOM 852 C C . PRO A 1 109 ? 13.724 -5.558 -35.797 1.00 49.94 109 PRO A C 1
ATOM 854 O O . PRO A 1 109 ? 13.081 -6.570 -36.070 1.00 49.94 109 PRO A O 1
ATOM 857 N N . THR A 1 110 ? 13.789 -4.529 -36.642 1.00 52.91 110 THR A N 1
ATOM 858 C CA . THR A 1 110 ? 13.338 -4.640 -38.036 1.00 52.91 110 THR A CA 1
ATOM 859 C C . THR A 1 110 ? 14.513 -5.067 -38.911 1.00 52.91 110 THR A C 1
ATOM 861 O O . THR A 1 110 ? 15.668 -4.818 -38.567 1.00 52.91 110 THR A O 1
ATOM 864 N N . GLN A 1 111 ? 14.246 -5.676 -40.073 1.00 49.50 111 GLN A N 1
ATOM 865 C CA . GLN A 1 111 ? 15.302 -6.106 -41.006 1.00 49.50 111 GLN A CA 1
ATOM 866 C C . GLN A 1 111 ? 16.179 -4.959 -41.544 1.00 49.50 111 GLN A C 1
ATOM 868 O O . GLN A 1 111 ? 17.169 -5.216 -42.221 1.00 49.50 111 GLN A O 1
ATOM 873 N N . LEU A 1 112 ? 15.820 -3.706 -41.253 1.00 48.62 112 LEU A N 1
ATOM 874 C CA . LEU A 1 112 ? 16.510 -2.518 -41.739 1.00 48.62 112 LEU A CA 1
ATOM 875 C C . LEU A 1 112 ? 17.190 -1.719 -40.618 1.00 48.62 112 LEU A C 1
ATOM 877 O O . LEU A 1 112 ? 18.242 -1.154 -40.890 1.00 48.62 112 LEU A O 1
ATOM 881 N N . CYS A 1 113 ? 16.651 -1.688 -39.389 1.00 41.06 113 CYS A N 1
ATOM 882 C CA . CYS A 1 113 ? 17.217 -1.001 -38.213 1.00 41.06 113 CYS A CA 1
ATOM 883 C C . CYS A 1 113 ? 16.537 -1.448 -36.897 1.00 41.06 113 CYS A C 1
ATOM 885 O O . CYS A 1 113 ? 15.397 -1.919 -36.892 1.00 41.06 113 CYS A O 1
ATOM 887 N N . THR A 1 114 ? 17.195 -1.210 -35.759 1.00 44.38 114 THR A N 1
ATOM 888 C CA . THR A 1 114 ? 16.561 -1.268 -34.429 1.00 44.38 114 THR A CA 1
ATOM 889 C C . THR A 1 114 ? 15.732 -0.003 -34.218 1.00 44.38 114 THR A C 1
ATOM 891 O O . THR A 1 114 ? 16.296 1.090 -34.161 1.00 44.38 114 THR A O 1
ATOM 894 N N . LEU A 1 115 ? 14.410 -0.137 -34.114 1.00 42.81 115 LEU A N 1
ATOM 895 C CA . LEU A 1 115 ? 13.503 0.988 -33.877 1.00 42.81 115 LEU A CA 1
ATOM 896 C C . LEU A 1 115 ? 13.179 1.044 -32.378 1.00 42.81 115 LEU A C 1
ATOM 898 O O . LEU A 1 115 ? 12.821 0.021 -31.801 1.00 42.81 115 LEU A O 1
ATOM 902 N N . SER A 1 116 ? 13.378 2.207 -31.752 1.00 41.50 116 SER A N 1
ATOM 903 C CA . SER A 1 116 ? 13.000 2.468 -30.356 1.00 41.50 116 SER A CA 1
ATOM 904 C C . SER A 1 116 ? 11.712 3.287 -30.382 1.00 41.50 116 SER A C 1
ATOM 906 O O . SER A 1 116 ? 11.728 4.383 -30.947 1.00 41.50 116 SER A O 1
ATOM 908 N N . VAL A 1 117 ? 10.624 2.749 -29.831 1.00 51.09 117 VAL A N 1
ATOM 909 C CA . VAL A 1 117 ? 9.344 3.453 -29.621 1.00 51.09 117 VAL A CA 1
ATOM 910 C C . VAL A 1 117 ? 9.052 3.460 -28.140 1.00 51.09 117 VAL A C 1
ATOM 912 O O . VAL A 1 117 ? 9.256 2.380 -27.546 1.00 51.09 117 VAL A O 1
#

pLDDT: mean 73.58, std 17.44, range [41.06, 97.25]

Radius of gyration: 24.92 Å; chains: 1; bounding box: 41×33×80 Å

Foldseek 3Di:
DDPVVVVVVVVVVPPPDDDDDDDDDDDPPDWDKDKDKDWDDDFAWDFDWDQDPNDTDTGTGHSVNVVVQVVVVQKDKTWMKMKIDTVPDIDIDTDIDMDGDDDDFDQDDDPVHGDTD

Secondary structure (DSSP, 8-state):
--THHHHHHHHHHSSS-------PPPP-----EEEEEEEE-----EEEEEEETTEEEEEEE-HHHHHHHHHTTSEEEEEEEEEEEETTEEEEEEEEEEEE------EEE-SS-EEE-

Sequence (117 aa):
MSRTRWLLGVALLLGLATVAAPEERPPEERPRWEFEFAPYAWLAGNYGSLTVKGHVAQVSVSPIDVYHLLEDGNAFAGTGYLAARYERWSVFSDSLGGYAEEGITERIPTQLCTLSV